Protein AF-A0A151HPD6-F1 (afdb_monomer_lite)

Foldseek 3Di:
DAKWFWAAQDQQFTWTDDPQEIETEGPVLEDVLWGWDPPDPGIWTDNPPDIDGGRFMWFWAWPDWDDDDNGIYTYTHQNDPPTTTDDDPCPDDDDDPDDDDPDDDDDDDDDDDDDDDDDDDDDD

Organism: NCBI:txid1130821

InterPro domains:
  IPR003029 S1 domain [PF00575] (1-68)
  IPR012340 Nucleic acid-binding, OB-fold [G3DSA:2.40.50.140] (1-86)
  IPR012340 Nucleic acid-binding, OB-fold [SSF50249] (1-86)

Sequence (124 aa):
VLDAVITDVNKLGLFAQCGPLKVFVSRASLPPSFVYQDDSAVGCMTDGEVELRVDSDIRLRLLGVRYDSMNLFAIATINESYLGPIHHSNLGGQGNAALFGSLGSSDFAASQSSPLQSPHSPTL

Secondary structure (DSSP, 8-state):
-EEEEEEEEETTEEEEEETTEEEEEEGGGS-TT-EEE--SSS-EEE-SS-EE-TT-EEEEEEEEEEEETTEEEEEEE--STT-EE------S--------------------------------

Structure (mmCIF, N/CA/C/O backbone):
data_AF-A0A151HPD6-F1
#
_entry.id   AF-A0A151HPD6-F1
#
loop_
_atom_site.group_PDB
_atom_site.id
_atom_site.type_symbol
_atom_site.label_atom_id
_atom_site.label_alt_id
_atom_site.label_comp_id
_atom_site.label_asym_id
_atom_site.label_entity_id
_atom_site.label_seq_id
_atom_site.pdbx_PDB_ins_code
_atom_site.Cartn_x
_atom_site.Cartn_y
_atom_site.Cartn_z
_atom_site.occupancy
_atom_site.B_iso_or_equiv
_atom_site.auth_seq_id
_atom_site.auth_comp_id
_atom_site.auth_asym_id
_atom_site.auth_atom_id
_atom_site.pdbx_PDB_model_num
ATOM 1 N N . VAL A 1 1 ? -11.678 -1.486 -5.551 1.00 96.56 1 VAL A N 1
ATOM 2 C CA . VAL A 1 1 ? -10.979 -1.969 -4.339 1.00 96.56 1 VAL A CA 1
ATOM 3 C C . VAL A 1 1 ? -10.322 -3.277 -4.712 1.00 96.56 1 VAL A C 1
ATOM 5 O O . VAL A 1 1 ? -10.941 -4.019 -5.466 1.00 96.56 1 VAL A O 1
ATOM 8 N N . LEU A 1 2 ? -9.080 -3.492 -4.294 1.00 97.06 2 LEU A N 1
ATOM 9 C CA . LEU A 1 2 ? -8.276 -4.663 -4.638 1.00 97.06 2 LEU A CA 1
ATOM 10 C C . LEU A 1 2 ? -7.504 -5.130 -3.406 1.00 97.06 2 LEU A C 1
ATOM 12 O O . LEU A 1 2 ? -7.186 -4.311 -2.542 1.00 97.06 2 LEU A O 1
ATOM 16 N N . ASP A 1 3 ? -7.173 -6.415 -3.392 1.00 97.19 3 ASP A N 1
ATOM 17 C CA . ASP A 1 3 ? -6.243 -7.000 -2.433 1.00 97.19 3 ASP A CA 1
ATOM 18 C C . ASP A 1 3 ? -4.852 -7.046 -3.078 1.00 97.19 3 ASP A C 1
ATOM 20 O O . ASP A 1 3 ? -4.713 -7.272 -4.288 1.00 97.19 3 ASP A O 1
ATOM 24 N N . ALA A 1 4 ? -3.831 -6.743 -2.288 1.00 97.50 4 ALA A N 1
ATOM 25 C CA . ALA A 1 4 ? -2.452 -6.633 -2.728 1.00 97.50 4 ALA A CA 1
ATOM 26 C C . ALA A 1 4 ? -1.509 -7.150 -1.641 1.00 97.50 4 ALA A C 1
ATOM 28 O O . ALA A 1 4 ? -1.845 -7.119 -0.461 1.00 97.50 4 ALA A O 1
ATOM 29 N N . VAL A 1 5 ? -0.312 -7.562 -2.047 1.00 97.44 5 VAL A N 1
ATOM 30 C CA . VAL A 1 5 ? 0.759 -7.964 -1.127 1.00 97.44 5 VAL A CA 1
ATOM 31 C C . VAL A 1 5 ? 1.735 -6.806 -0.986 1.00 97.44 5 VAL A C 1
ATOM 33 O O . VAL A 1 5 ? 2.146 -6.223 -1.992 1.00 97.44 5 VAL A O 1
ATOM 36 N N . ILE A 1 6 ? 2.097 -6.443 0.241 1.00 97.06 6 ILE A 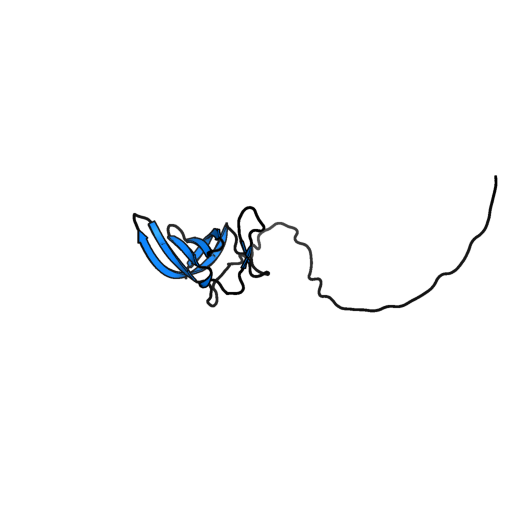N 1
ATOM 37 C CA . ILE A 1 6 ? 3.085 -5.391 0.500 1.00 97.06 6 ILE A CA 1
ATOM 38 C C . ILE A 1 6 ? 4.474 -5.889 0.091 1.00 97.06 6 ILE A C 1
ATOM 40 O O . ILE A 1 6 ? 4.934 -6.922 0.562 1.00 97.06 6 ILE A O 1
ATOM 44 N N . THR A 1 7 ? 5.161 -5.140 -0.767 1.00 97.00 7 THR A N 1
ATOM 45 C CA . THR A 1 7 ? 6.498 -5.492 -1.267 1.00 97.00 7 THR A CA 1
ATOM 46 C C . THR A 1 7 ? 7.609 -4.678 -0.618 1.00 97.00 7 THR A C 1
ATOM 48 O O . THR A 1 7 ? 8.747 -5.128 -0.586 1.00 97.00 7 THR A O 1
ATOM 51 N N . ASP A 1 8 ? 7.305 -3.463 -0.155 1.00 95.88 8 ASP A N 1
ATOM 52 C CA . ASP A 1 8 ? 8.275 -2.585 0.504 1.00 95.88 8 ASP A CA 1
ATOM 53 C C . ASP A 1 8 ? 7.559 -1.545 1.380 1.00 95.88 8 ASP A C 1
ATOM 55 O O . ASP A 1 8 ? 6.440 -1.122 1.073 1.00 95.88 8 ASP A O 1
ATOM 59 N N . VAL A 1 9 ? 8.204 -1.114 2.462 1.00 95.50 9 VAL A N 1
ATOM 60 C CA . VAL A 1 9 ? 7.667 -0.141 3.422 1.00 95.50 9 VAL A CA 1
ATOM 61 C C . VAL A 1 9 ? 8.751 0.865 3.778 1.00 95.50 9 VAL A C 1
ATOM 63 O O . VAL A 1 9 ? 9.865 0.505 4.142 1.00 95.50 9 VAL A O 1
ATOM 66 N N . ASN A 1 10 ? 8.421 2.153 3.704 1.00 94.56 10 ASN A N 1
ATOM 67 C CA . ASN A 1 10 ? 9.355 3.234 3.989 1.00 94.56 10 ASN A CA 1
ATOM 68 C C . ASN A 1 10 ? 8.658 4.431 4.659 1.00 94.56 10 ASN A C 1
ATOM 70 O O . ASN A 1 10 ? 7.443 4.471 4.845 1.00 94.56 10 ASN A O 1
ATOM 74 N N . LYS A 1 11 ? 9.439 5.463 4.994 1.00 94.50 11 LYS A N 1
ATOM 75 C CA . LYS A 1 11 ? 8.940 6.688 5.650 1.00 94.50 11 LYS A CA 1
ATOM 76 C C . LYS A 1 11 ? 7.898 7.455 4.825 1.00 94.50 11 LYS A C 1
ATOM 78 O O . LYS A 1 11 ? 7.104 8.203 5.391 1.00 94.50 11 LYS A O 1
ATOM 83 N N . LEU A 1 12 ? 7.910 7.308 3.499 1.00 96.31 12 LEU A N 1
ATOM 84 C CA . LEU A 1 12 ? 6.998 8.008 2.591 1.00 96.31 12 LEU A CA 1
ATOM 85 C C . LEU A 1 12 ? 5.680 7.255 2.381 1.00 96.31 12 LEU A C 1
ATOM 87 O O . LEU A 1 12 ? 4.710 7.865 1.924 1.00 96.31 12 LEU A O 1
ATOM 91 N N . GLY A 1 13 ? 5.627 5.962 2.698 1.00 96.31 13 GLY A N 1
ATOM 92 C CA . GLY A 1 13 ? 4.470 5.113 2.458 1.00 96.31 13 GLY A CA 1
ATOM 93 C C . GLY A 1 13 ? 4.849 3.644 2.298 1.00 96.31 13 GLY A C 1
ATOM 94 O O . GLY A 1 13 ? 5.860 3.181 2.817 1.00 96.31 13 GLY A O 1
ATOM 95 N N . LEU A 1 14 ? 4.031 2.911 1.554 1.00 97.25 14 LEU A N 1
ATOM 96 C CA . LEU A 1 14 ? 4.267 1.502 1.250 1.00 97.25 14 LEU A CA 1
ATOM 97 C C . LEU A 1 14 ? 4.031 1.215 -0.230 1.00 97.25 14 LEU A C 1
ATOM 99 O O . LEU A 1 14 ? 3.172 1.826 -0.876 1.00 97.25 14 LEU A O 1
ATOM 103 N N . PHE A 1 15 ? 4.806 0.274 -0.751 1.00 97.88 15 PHE A N 1
ATOM 104 C CA . PHE A 1 15 ? 4.604 -0.320 -2.059 1.00 97.88 15 PHE A CA 1
ATOM 105 C C . PHE A 1 15 ? 3.900 -1.659 -1.895 1.00 97.88 15 PHE A C 1
ATOM 107 O O . PHE A 1 15 ? 4.268 -2.470 -1.047 1.00 97.88 15 PHE A O 1
ATOM 114 N N . ALA A 1 16 ? 2.888 -1.883 -2.720 1.00 98.00 16 ALA A N 1
ATOM 115 C CA . ALA A 1 16 ? 2.139 -3.123 -2.766 1.00 98.00 16 ALA A CA 1
ATOM 116 C C . ALA A 1 16 ? 1.940 -3.571 -4.214 1.00 98.00 16 ALA A C 1
ATOM 118 O O . ALA A 1 16 ? 1.962 -2.762 -5.146 1.00 98.00 16 ALA A O 1
ATOM 119 N N . GLN A 1 17 ? 1.720 -4.863 -4.408 1.00 97.81 17 GLN A N 1
ATOM 120 C CA . GLN A 1 17 ? 1.567 -5.466 -5.720 1.00 97.81 17 GLN A CA 1
ATOM 121 C C . GLN A 1 17 ? 0.235 -6.210 -5.831 1.00 97.81 17 GLN A C 1
ATOM 123 O O . GLN A 1 17 ? -0.109 -7.034 -4.988 1.00 97.81 17 GLN A O 1
ATOM 128 N N . CYS A 1 18 ? -0.506 -5.929 -6.904 1.00 96.62 18 CYS A N 1
ATOM 129 C CA . CYS A 1 18 ? -1.731 -6.633 -7.278 1.00 96.62 18 CYS A CA 1
ATOM 130 C C . CYS A 1 18 ? -1.533 -7.237 -8.675 1.00 96.62 18 CYS A C 1
ATOM 132 O O . CYS A 1 18 ? -1.741 -6.580 -9.699 1.00 96.62 18 CYS A O 1
ATOM 134 N N . GLY A 1 19 ? -1.031 -8.474 -8.731 1.00 94.69 19 GLY A N 1
ATOM 135 C CA . GLY A 1 19 ? -0.600 -9.088 -9.990 1.00 94.69 19 GLY A CA 1
ATOM 136 C C . GLY A 1 19 ? 0.473 -8.235 -10.697 1.00 94.69 19 GLY A C 1
ATOM 137 O O . GLY A 1 19 ? 1.505 -7.943 -10.094 1.00 94.69 19 GLY A O 1
ATOM 138 N N . PRO A 1 20 ? 0.278 -7.806 -11.958 1.00 94.50 20 PRO A N 1
ATOM 139 C CA . PRO A 1 20 ? 1.239 -6.949 -12.660 1.00 94.50 20 PRO A CA 1
ATOM 140 C C . PRO A 1 20 ? 1.173 -5.466 -12.244 1.00 94.50 20 PRO A C 1
ATOM 142 O O . PRO A 1 20 ? 2.016 -4.677 -12.671 1.00 94.50 20 PRO A O 1
ATOM 145 N N . LEU A 1 21 ? 0.172 -5.063 -11.451 1.00 97.06 21 LEU A N 1
ATOM 146 C CA . LEU A 1 21 ? -0.016 -3.680 -11.023 1.00 97.06 21 LEU A CA 1
ATOM 147 C C . LEU A 1 21 ? 0.856 -3.367 -9.805 1.00 97.06 21 LEU A C 1
ATOM 149 O O . LEU A 1 21 ? 0.684 -3.969 -8.743 1.00 97.06 21 LEU A O 1
ATOM 153 N N . LYS A 1 22 ? 1.732 -2.369 -9.939 1.00 97.44 22 LYS A N 1
ATOM 154 C CA . LYS A 1 22 ? 2.505 -1.807 -8.827 1.00 97.44 22 LYS A CA 1
ATOM 155 C C . LYS A 1 22 ? 1.737 -0.642 -8.219 1.00 97.44 22 LYS A C 1
ATOM 157 O O . LYS A 1 22 ? 1.359 0.291 -8.924 1.00 97.44 22 LYS A O 1
ATOM 162 N N . VAL A 1 23 ? 1.506 -0.680 -6.917 1.00 98.38 23 VAL A N 1
ATOM 163 C CA . VAL A 1 23 ? 0.697 0.302 -6.197 1.00 98.38 23 VAL A CA 1
ATOM 164 C C . VAL A 1 23 ? 1.557 0.991 -5.151 1.00 98.38 23 VAL A C 1
ATOM 166 O O . VAL A 1 23 ? 2.270 0.335 -4.400 1.00 98.38 23 VAL A O 1
ATOM 169 N N . PHE A 1 24 ? 1.471 2.314 -5.080 1.00 98.19 24 PHE A N 1
ATOM 170 C CA . PHE A 1 24 ? 2.050 3.100 -4.001 1.00 98.19 24 PHE A CA 1
ATOM 171 C C . PHE A 1 24 ? 0.938 3.722 -3.153 1.00 98.19 24 PHE A C 1
ATOM 173 O O . PHE A 1 24 ? 0.058 4.417 -3.671 1.00 98.19 24 PHE A O 1
ATOM 180 N N . VAL A 1 25 ? 0.983 3.484 -1.844 1.00 98.19 25 VAL A N 1
ATOM 181 C CA . VAL A 1 25 ? 0.111 4.134 -0.861 1.00 98.19 25 VAL A CA 1
ATOM 182 C C . VAL A 1 25 ? 0.968 5.119 -0.081 1.00 98.19 25 VAL A C 1
ATOM 184 O O . VAL A 1 25 ? 1.847 4.724 0.683 1.00 98.19 25 VAL A O 1
ATOM 187 N N . SER A 1 26 ? 0.734 6.414 -0.293 1.00 97.88 26 SER A N 1
ATOM 188 C CA . SER A 1 26 ? 1.488 7.463 0.395 1.00 97.88 26 SER A CA 1
ATOM 189 C C . SER A 1 26 ? 1.126 7.528 1.878 1.00 97.88 26 SER A C 1
ATOM 191 O O . SER A 1 26 ? 0.008 7.193 2.264 1.00 97.88 26 SER A O 1
ATOM 193 N N . ARG A 1 27 ? 2.025 8.060 2.712 1.00 96.62 27 ARG A N 1
ATOM 194 C CA . ARG A 1 27 ? 1.792 8.263 4.152 1.00 96.62 27 ARG A CA 1
ATOM 195 C C . ARG A 1 27 ? 0.522 9.065 4.455 1.00 96.62 27 ARG A C 1
ATOM 197 O O . ARG A 1 27 ? -0.140 8.782 5.448 1.00 96.62 27 ARG A O 1
ATOM 204 N N . ALA A 1 28 ? 0.177 10.029 3.599 1.00 96.56 28 ALA A N 1
ATOM 205 C CA . ALA A 1 28 ? -1.049 10.825 3.704 1.00 96.56 28 ALA A CA 1
ATOM 206 C C . ALA A 1 28 ? -2.327 10.045 3.329 1.00 96.56 28 ALA A C 1
ATOM 208 O O . ALA A 1 28 ? -3.425 10.460 3.685 1.00 96.56 28 ALA A O 1
ATOM 209 N N . SER A 1 29 ? -2.184 8.927 2.611 1.00 97.50 29 SER A N 1
ATOM 210 C CA . SER A 1 29 ? -3.275 8.017 2.231 1.00 97.50 29 SER A CA 1
ATOM 211 C C . SER A 1 29 ? -3.397 6.814 3.182 1.00 97.50 29 SER A C 1
ATOM 213 O O . SER A 1 29 ? -4.219 5.922 2.959 1.00 97.50 29 SER A O 1
ATOM 215 N N . LEU A 1 30 ? -2.580 6.788 4.240 1.00 96.94 30 LEU A N 1
ATOM 216 C CA . LEU A 1 30 ? -2.724 5.908 5.396 1.00 96.94 30 LEU A CA 1
ATOM 217 C C . LEU A 1 30 ? -3.494 6.644 6.502 1.00 96.94 30 LEU A C 1
ATOM 219 O O . LEU A 1 30 ? -3.415 7.875 6.579 1.00 96.94 30 LEU A O 1
ATOM 223 N N . PRO A 1 31 ? -4.180 5.922 7.401 1.00 95.81 31 PRO A N 1
ATOM 224 C CA . PRO A 1 31 ? -4.700 6.513 8.619 1.00 95.81 31 PRO A CA 1
ATOM 225 C C . PRO A 1 31 ? -3.585 7.227 9.404 1.00 95.81 31 PRO A C 1
ATOM 227 O O . PRO A 1 31 ? -2.425 6.793 9.401 1.00 95.81 31 PRO A O 1
ATOM 230 N N . PRO A 1 32 ? -3.894 8.344 10.080 1.00 94.94 32 PRO A N 1
ATOM 231 C CA . PRO A 1 32 ? -2.887 9.131 10.786 1.00 94.94 32 PRO A CA 1
ATOM 232 C C . PRO A 1 32 ? -2.226 8.363 11.939 1.00 94.94 32 PRO A C 1
ATOM 234 O O . PRO A 1 32 ? -1.085 8.679 12.265 1.00 94.94 32 PRO A O 1
ATOM 237 N N . SER A 1 33 ? -2.892 7.342 12.489 1.00 94.44 33 SER A N 1
ATOM 238 C CA . SER A 1 33 ? -2.394 6.480 13.570 1.00 94.44 33 SER A CA 1
ATOM 239 C C . SER A 1 33 ? -1.162 5.650 13.195 1.00 94.44 33 SER A C 1
ATOM 241 O O . SER A 1 33 ? -0.343 5.372 14.061 1.00 94.44 33 SER A O 1
ATOM 243 N N . PHE A 1 34 ? -0.995 5.294 11.919 1.00 95.12 34 PHE A N 1
ATOM 244 C CA . PHE A 1 34 ? 0.121 4.465 11.459 1.00 95.12 34 PHE A CA 1
ATOM 245 C C . PHE A 1 34 ? 1.440 5.241 11.430 1.00 95.12 34 PHE A C 1
ATOM 247 O O . PHE A 1 34 ? 1.584 6.195 10.672 1.00 95.12 34 PHE A O 1
ATOM 254 N N . VAL A 1 35 ? 2.442 4.820 12.188 1.00 94.50 35 VAL A N 1
ATOM 255 C CA . VAL A 1 35 ? 3.771 5.438 12.249 1.00 94.50 35 VAL A CA 1
ATOM 256 C C . VAL A 1 35 ? 4.812 4.491 11.663 1.00 94.50 35 VAL A C 1
ATOM 258 O O . VAL A 1 35 ? 4.766 3.284 11.887 1.00 94.50 35 VAL A O 1
ATOM 261 N N . TYR A 1 36 ? 5.760 5.042 10.903 1.00 95.06 36 TYR A N 1
ATOM 262 C CA . TYR A 1 36 ? 6.886 4.267 10.390 1.00 95.06 36 TYR A CA 1
ATOM 263 C C . TYR A 1 36 ? 7.864 3.967 11.526 1.00 95.06 36 TYR A C 1
ATOM 265 O O . TYR A 1 36 ? 8.319 4.893 12.202 1.00 95.06 36 TYR A O 1
ATOM 273 N N . GLN A 1 37 ? 8.221 2.699 11.688 1.00 92.12 37 GLN A N 1
ATOM 274 C CA . GLN A 1 37 ? 9.255 2.245 12.607 1.00 92.12 37 GLN A CA 1
ATOM 275 C C . GLN A 1 37 ? 10.398 1.594 11.828 1.00 92.12 37 GLN A C 1
ATOM 277 O O . GLN A 1 37 ? 10.189 0.787 10.923 1.00 92.12 37 GLN A O 1
ATOM 282 N N . ASP A 1 38 ? 11.619 1.958 12.214 1.00 87.00 38 ASP A N 1
ATOM 283 C CA . ASP A 1 38 ? 12.877 1.461 11.638 1.00 87.00 38 ASP A CA 1
ATOM 284 C C . ASP A 1 38 ? 13.498 0.370 12.529 1.00 87.00 38 ASP A C 1
ATOM 286 O O . ASP A 1 38 ? 14.712 0.224 12.614 1.00 87.00 38 ASP A O 1
ATOM 290 N N . ASP A 1 39 ? 12.650 -0.343 13.275 1.00 71.50 39 ASP A N 1
ATOM 291 C CA . ASP A 1 39 ? 13.058 -1.213 14.387 1.00 71.50 39 ASP A CA 1
ATOM 292 C C . ASP A 1 39 ? 13.650 -2.554 13.907 1.00 71.50 39 ASP A C 1
ATOM 294 O O . ASP A 1 39 ? 14.196 -3.336 14.679 1.00 71.50 39 ASP A O 1
ATOM 298 N N . SER A 1 40 ? 13.539 -2.848 12.607 1.00 67.19 40 SER A N 1
ATOM 299 C CA . SER A 1 40 ? 14.009 -4.089 11.980 1.00 67.19 40 SER A CA 1
ATOM 300 C C . SER A 1 40 ? 14.897 -3.786 10.769 1.00 67.19 40 SER A C 1
ATOM 302 O O . SER A 1 40 ? 14.881 -2.684 10.234 1.00 67.19 40 SER A O 1
ATOM 304 N N . ALA A 1 41 ? 15.622 -4.794 10.265 1.00 74.06 41 ALA A N 1
ATOM 305 C CA . ALA A 1 41 ? 16.345 -4.681 8.989 1.00 74.06 41 ALA A CA 1
ATOM 306 C C . ALA A 1 41 ? 15.426 -4.323 7.796 1.00 74.06 41 ALA A C 1
ATOM 308 O O . ALA A 1 41 ? 15.907 -3.872 6.759 1.00 74.06 41 ALA A O 1
ATOM 309 N N . VAL A 1 42 ? 14.114 -4.529 7.954 1.00 77.75 42 VAL A N 1
ATOM 310 C CA . VAL A 1 42 ? 13.051 -4.160 7.017 1.00 77.75 42 VAL A CA 1
ATOM 311 C C . VAL A 1 42 ? 12.072 -3.254 7.766 1.00 77.75 42 VAL A C 1
ATOM 313 O O . VAL A 1 42 ? 11.569 -3.644 8.819 1.00 77.75 42 VAL A O 1
ATOM 316 N N . GLY A 1 43 ? 11.822 -2.049 7.252 1.00 86.25 43 GLY A N 1
ATOM 317 C CA . GLY A 1 43 ? 10.920 -1.084 7.883 1.00 86.25 43 GLY A CA 1
ATOM 318 C C . GLY A 1 43 ? 9.482 -1.596 7.998 1.00 86.25 43 GLY A C 1
ATOM 319 O O . GLY A 1 43 ? 9.039 -2.434 7.209 1.00 86.25 43 GLY A O 1
ATOM 320 N N . CYS A 1 44 ? 8.730 -1.080 8.969 1.00 92.56 44 CYS A N 1
ATOM 321 C CA . CYS A 1 44 ? 7.304 -1.375 9.116 1.00 92.56 44 CYS A CA 1
ATOM 322 C C . CYS A 1 44 ? 6.488 -0.107 9.377 1.00 92.56 44 CYS A C 1
ATOM 324 O O . CYS A 1 44 ? 7.012 0.918 9.815 1.00 92.56 44 CYS A O 1
ATOM 326 N N . MET A 1 45 ? 5.187 -0.167 9.092 1.00 94.50 45 MET A N 1
ATOM 327 C CA . MET A 1 45 ? 4.242 0.891 9.442 1.00 94.50 45 MET A CA 1
ATOM 328 C C . MET A 1 45 ? 3.225 0.321 10.431 1.00 94.50 45 MET A C 1
ATOM 330 O O . MET A 1 45 ? 2.525 -0.628 10.092 1.00 94.50 45 MET A O 1
ATOM 334 N N . THR A 1 46 ? 3.134 0.872 11.641 1.00 93.56 46 THR A N 1
ATOM 335 C CA . THR A 1 46 ? 2.313 0.304 12.726 1.00 93.56 46 THR A CA 1
ATOM 336 C C . THR A 1 46 ? 1.519 1.368 13.470 1.00 93.56 46 THR A C 1
ATOM 338 O O . THR A 1 46 ? 1.987 2.496 13.616 1.00 93.56 46 THR A O 1
ATOM 341 N N . ASP A 1 47 ? 0.319 1.031 13.932 1.00 92.94 47 ASP A N 1
ATOM 342 C CA . ASP A 1 47 ? -0.461 1.863 14.859 1.00 92.94 47 ASP A CA 1
ATOM 343 C C . ASP A 1 47 ? -0.373 1.395 16.325 1.00 92.94 47 ASP A C 1
ATOM 345 O O . ASP A 1 47 ? -1.037 1.960 17.193 1.00 92.94 47 ASP A O 1
ATOM 349 N N . GLY A 1 48 ? 0.473 0.397 16.600 1.00 89.75 48 GLY A N 1
ATOM 350 C CA . GLY A 1 48 ? 0.645 -0.242 17.906 1.00 89.75 48 GLY A CA 1
ATOM 351 C C . GLY A 1 48 ? -0.113 -1.563 18.050 1.00 89.75 48 GLY A C 1
ATOM 352 O O . GLY A 1 48 ? 0.365 -2.445 18.756 1.00 89.75 48 GLY A O 1
ATOM 353 N N . GLU A 1 49 ? -1.229 -1.735 17.342 1.00 89.12 49 GLU A N 1
ATOM 3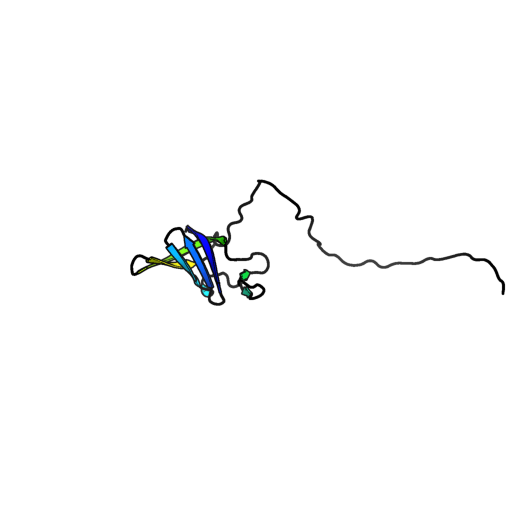54 C CA . GLU A 1 49 ? -2.029 -2.967 17.357 1.00 89.12 49 GLU A CA 1
ATOM 355 C C . GLU A 1 49 ? -1.846 -3.765 16.066 1.00 89.12 49 GLU A C 1
ATOM 357 O O . GLU A 1 49 ? -1.848 -4.997 16.069 1.00 89.12 49 GLU A O 1
ATOM 362 N N . VAL A 1 50 ? -1.681 -3.060 14.946 1.00 90.75 50 VAL A N 1
ATOM 363 C CA . VAL A 1 50 ? -1.574 -3.656 13.623 1.00 90.75 50 VAL A CA 1
ATOM 364 C C . VAL A 1 50 ? -0.310 -3.201 12.920 1.00 90.75 50 VAL A C 1
ATOM 366 O O . VAL A 1 50 ? 0.002 -2.013 12.856 1.00 90.75 50 VAL A O 1
ATOM 369 N N . GLU A 1 51 ? 0.389 -4.158 12.318 1.00 92.31 51 GLU A N 1
ATOM 370 C CA . GLU A 1 51 ? 1.638 -3.921 11.610 1.00 92.31 51 GLU A CA 1
ATOM 371 C C . GLU A 1 51 ? 1.487 -4.193 10.112 1.00 92.31 51 GLU A C 1
ATOM 373 O O . GLU A 1 51 ? 1.059 -5.263 9.686 1.00 92.31 51 GLU A O 1
ATOM 378 N N . LEU A 1 52 ? 1.886 -3.219 9.299 1.00 94.06 52 LEU A N 1
ATOM 379 C CA . LEU A 1 52 ? 2.028 -3.348 7.855 1.00 94.06 52 LEU A CA 1
ATOM 380 C C . LEU A 1 52 ? 3.499 -3.623 7.547 1.00 94.06 52 LEU A C 1
ATOM 382 O O . LEU A 1 52 ? 4.348 -2.731 7.660 1.00 94.06 52 LEU A O 1
ATOM 386 N N . ARG A 1 53 ? 3.793 -4.870 7.178 1.00 93.81 53 ARG A N 1
ATOM 387 C CA . ARG A 1 53 ? 5.134 -5.355 6.835 1.00 93.81 53 ARG A CA 1
ATOM 388 C C . ARG A 1 53 ? 5.151 -5.905 5.417 1.00 93.81 53 ARG A C 1
ATOM 390 O O . ARG A 1 53 ? 4.105 -6.164 4.827 1.00 93.81 53 ARG A O 1
ATOM 397 N N . VAL A 1 54 ? 6.353 -6.095 4.887 1.00 94.44 54 VAL A N 1
ATOM 398 C CA . VAL A 1 54 ? 6.557 -6.857 3.648 1.00 94.44 54 VAL A CA 1
ATOM 399 C C . VAL A 1 54 ? 5.911 -8.244 3.783 1.00 94.44 54 VAL A C 1
ATOM 401 O O . VAL A 1 54 ? 5.843 -8.790 4.883 1.00 94.44 54 VAL A O 1
ATOM 404 N N . ASP A 1 55 ? 5.378 -8.760 2.678 1.00 93.88 55 ASP A N 1
ATOM 405 C CA . ASP A 1 55 ? 4.644 -10.029 2.560 1.00 93.88 55 ASP A CA 1
ATOM 406 C C . ASP A 1 55 ? 3.286 -10.088 3.284 1.00 93.88 55 ASP A C 1
ATOM 408 O O . ASP A 1 55 ? 2.651 -11.139 3.327 1.00 93.88 55 ASP A O 1
ATOM 412 N N . SER A 1 56 ? 2.792 -8.965 3.815 1.00 93.31 56 SER A N 1
ATOM 413 C CA . SER A 1 56 ? 1.444 -8.890 4.396 1.00 93.31 56 SER A CA 1
ATOM 414 C C . SER A 1 56 ? 0.381 -8.556 3.344 1.00 93.31 56 SER A C 1
ATOM 416 O O . SER A 1 56 ? 0.607 -7.720 2.463 1.00 93.31 56 SER A O 1
ATOM 418 N N . ASP A 1 57 ? -0.801 -9.160 3.479 1.00 95.81 57 ASP A N 1
ATOM 419 C CA . ASP A 1 57 ? -1.963 -8.885 2.630 1.00 95.81 57 ASP A CA 1
ATOM 420 C C . ASP A 1 57 ? -2.697 -7.608 3.067 1.00 95.81 57 ASP A C 1
ATOM 422 O O . ASP A 1 57 ? -3.041 -7.417 4.239 1.00 95.81 57 ASP A O 1
ATOM 426 N N . ILE A 1 58 ? -2.985 -6.730 2.105 1.00 96.88 58 ILE A N 1
ATOM 427 C CA . ILE A 1 58 ? -3.650 -5.447 2.333 1.00 96.88 58 ILE A CA 1
ATOM 428 C C . ILE A 1 58 ? -4.754 -5.188 1.306 1.00 96.88 58 ILE A C 1
ATOM 430 O O . ILE A 1 58 ? -4.574 -5.346 0.099 1.00 96.88 58 ILE A O 1
ATOM 434 N N . ARG A 1 59 ? -5.909 -4.724 1.787 1.00 97.69 59 ARG A N 1
ATOM 435 C CA . ARG A 1 59 ? -7.024 -4.249 0.969 1.00 97.69 59 ARG A CA 1
ATOM 436 C C . ARG A 1 59 ? -6.923 -2.747 0.767 1.00 97.69 59 ARG A C 1
ATOM 438 O O . ARG A 1 59 ? -6.923 -1.975 1.725 1.00 97.69 59 ARG A O 1
ATOM 445 N N . LEU A 1 60 ? -6.895 -2.318 -0.490 1.00 98.12 60 LEU A N 1
ATOM 446 C CA . LEU A 1 60 ? -6.703 -0.918 -0.860 1.00 98.12 60 LEU A CA 1
ATOM 447 C 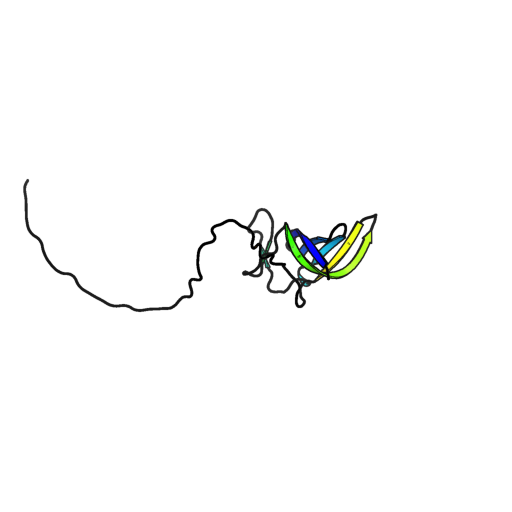C . LEU A 1 60 ? -7.697 -0.435 -1.920 1.00 98.12 60 LEU A C 1
ATOM 449 O O . LEU A 1 60 ? -8.249 -1.196 -2.726 1.00 98.12 60 LEU A O 1
ATOM 453 N N . ARG A 1 61 ? -7.938 0.877 -1.938 1.00 98.12 61 ARG A N 1
ATOM 454 C CA . ARG A 1 61 ? -8.736 1.544 -2.971 1.00 98.12 61 ARG A CA 1
ATOM 455 C C . ARG A 1 61 ? -7.817 2.343 -3.883 1.00 98.12 61 ARG A C 1
ATOM 457 O O . ARG A 1 61 ? -7.145 3.265 -3.436 1.00 98.12 61 ARG A O 1
ATOM 464 N N . LEU A 1 62 ? -7.821 2.017 -5.175 1.00 98.06 62 LEU A N 1
ATOM 465 C CA . LEU A 1 62 ? -7.096 2.797 -6.178 1.00 98.06 62 LEU A CA 1
ATOM 466 C C . LEU A 1 62 ? -7.709 4.197 -6.315 1.00 98.06 62 LEU A C 1
ATOM 468 O O . LEU A 1 62 ? -8.926 4.334 -6.446 1.00 98.06 62 LEU A O 1
ATOM 472 N N . LEU A 1 63 ? -6.852 5.213 -6.327 1.00 97.94 63 LEU A N 1
ATOM 473 C CA . LEU A 1 63 ? -7.205 6.607 -6.606 1.00 97.94 63 LEU A CA 1
ATOM 474 C C . LEU A 1 63 ? -6.944 6.970 -8.072 1.00 97.94 63 LEU A C 1
ATOM 476 O O . LEU A 1 63 ? -7.646 7.795 -8.650 1.00 97.94 63 LEU A O 1
ATOM 480 N N . GLY A 1 64 ? -5.945 6.343 -8.690 1.00 97.44 64 GLY A N 1
ATOM 481 C CA . GLY A 1 64 ? -5.610 6.556 -10.090 1.00 97.44 64 GLY A CA 1
ATOM 482 C C . GLY A 1 64 ? -4.557 5.571 -10.572 1.00 97.44 64 GLY A C 1
ATOM 483 O O . GLY A 1 64 ? -3.736 5.099 -9.788 1.00 97.44 64 GLY A O 1
ATOM 484 N N . VAL A 1 65 ? -4.585 5.282 -11.871 1.00 96.94 65 VAL A N 1
ATOM 485 C CA . VAL A 1 65 ? -3.638 4.392 -12.549 1.00 96.94 65 VAL A CA 1
ATOM 486 C C . VAL A 1 65 ? -2.894 5.191 -13.619 1.00 96.94 65 VAL A C 1
ATOM 488 O O . VAL A 1 65 ? -3.441 6.111 -14.234 1.00 96.94 65 VAL A O 1
ATOM 491 N N . ARG A 1 66 ? -1.622 4.865 -13.809 1.00 95.88 66 ARG A N 1
ATOM 492 C CA . ARG A 1 66 ? -0.721 5.383 -14.832 1.00 95.88 66 ARG A CA 1
ATOM 493 C C . ARG A 1 66 ? -0.111 4.187 -15.555 1.00 95.88 66 ARG A C 1
ATOM 495 O O . ARG A 1 66 ? 0.278 3.210 -14.921 1.00 95.88 66 ARG A O 1
ATOM 502 N N . TYR A 1 67 ? -0.033 4.271 -16.872 1.00 95.75 67 TYR A N 1
ATOM 503 C CA . TYR A 1 67 ? 0.654 3.288 -17.698 1.00 95.75 67 TYR A CA 1
ATOM 504 C C . TYR A 1 67 ? 1.937 3.917 -18.230 1.00 95.75 67 TYR A C 1
ATOM 506 O O . TYR A 1 67 ? 1.891 5.029 -18.755 1.00 95.75 67 TYR A O 1
ATOM 514 N N . ASP A 1 68 ? 3.057 3.216 -18.088 1.00 93.38 68 ASP A N 1
ATOM 515 C CA . ASP A 1 68 ? 4.343 3.641 -18.629 1.00 93.38 68 ASP A CA 1
ATOM 516 C C . ASP A 1 68 ? 5.149 2.430 -19.090 1.00 93.38 68 ASP A C 1
ATOM 518 O O . ASP A 1 68 ? 5.395 1.517 -18.306 1.00 93.38 68 ASP A O 1
ATOM 522 N N . SER A 1 69 ? 5.584 2.442 -20.354 1.00 85.56 69 SER A N 1
ATOM 523 C CA . SER A 1 69 ? 6.618 1.539 -20.874 1.00 85.56 69 SER A CA 1
ATOM 524 C C . SER A 1 69 ? 6.421 0.073 -20.452 1.00 85.56 69 SER A C 1
ATOM 526 O O . SER A 1 69 ? 7.331 -0.558 -19.919 1.00 85.56 69 SER A O 1
ATOM 528 N N . MET A 1 70 ? 5.208 -0.457 -20.660 1.00 90.44 70 MET A N 1
ATOM 529 C CA . MET A 1 70 ? 4.762 -1.820 -20.305 1.00 90.44 70 MET A CA 1
ATOM 530 C C . MET A 1 70 ? 4.473 -2.092 -18.820 1.00 90.44 70 MET A C 1
ATOM 532 O O . MET A 1 70 ? 4.063 -3.198 -18.474 1.00 90.44 70 MET A O 1
ATOM 536 N N . ASN A 1 71 ? 4.631 -1.108 -17.940 1.00 92.19 71 ASN A N 1
ATOM 537 C CA . ASN A 1 71 ? 4.317 -1.214 -16.520 1.00 92.19 71 ASN A CA 1
ATOM 538 C C . ASN A 1 71 ? 3.036 -0.444 -16.181 1.00 92.19 71 ASN A C 1
ATOM 540 O O . ASN A 1 71 ? 2.765 0.638 -16.708 1.00 92.19 71 ASN A O 1
ATOM 544 N N . LEU A 1 72 ? 2.258 -1.000 -15.254 1.00 95.38 72 LEU A N 1
ATOM 545 C CA . LEU A 1 72 ? 1.115 -0.327 -14.651 1.00 95.38 72 LEU A CA 1
ATOM 546 C C . LEU A 1 72 ? 1.489 0.116 -13.240 1.00 95.38 72 LEU A C 1
ATOM 548 O O . LEU A 1 72 ? 1.877 -0.700 -12.401 1.00 95.38 72 LEU A O 1
ATOM 552 N N . PHE A 1 73 ? 1.326 1.408 -12.985 1.00 96.81 73 PHE A N 1
ATOM 553 C CA . PHE A 1 73 ? 1.524 2.021 -11.682 1.00 96.81 73 PHE A CA 1
ATOM 554 C C . PHE A 1 73 ? 0.208 2.597 -11.185 1.00 96.81 73 PHE A C 1
ATOM 556 O O . PHE A 1 73 ? -0.560 3.163 -11.958 1.00 96.81 73 PHE A O 1
ATOM 563 N N . ALA A 1 74 ? -0.058 2.507 -9.893 1.00 97.94 74 ALA A N 1
ATOM 564 C CA . ALA A 1 74 ? -1.215 3.145 -9.296 1.00 97.94 74 ALA A CA 1
ATOM 565 C C . ALA A 1 74 ? -0.874 3.830 -7.984 1.00 97.94 74 ALA A C 1
ATOM 567 O O . ALA A 1 74 ? 0.051 3.446 -7.273 1.00 97.94 74 ALA A O 1
ATOM 568 N N . ILE A 1 75 ? -1.682 4.831 -7.663 1.00 98.25 75 ILE A N 1
ATOM 569 C CA . ILE A 1 75 ? -1.761 5.406 -6.327 1.00 98.25 75 ILE A CA 1
ATOM 570 C C . ILE A 1 75 ? -3.036 4.911 -5.654 1.00 98.25 75 ILE A C 1
ATOM 572 O O . ILE A 1 75 ? -4.071 4.751 -6.312 1.00 98.25 75 ILE A O 1
ATOM 576 N N . ALA A 1 76 ? -2.974 4.663 -4.352 1.00 98.50 76 ALA A N 1
ATOM 577 C CA . ALA A 1 76 ? -4.098 4.128 -3.596 1.00 98.50 76 ALA A CA 1
ATOM 578 C C . ALA A 1 76 ? -4.188 4.704 -2.180 1.00 98.50 76 ALA A C 1
ATOM 580 O O . ALA A 1 76 ? -3.255 5.339 -1.691 1.00 98.50 76 ALA A O 1
ATOM 581 N N . THR A 1 77 ? -5.331 4.468 -1.542 1.00 98.44 77 THR A N 1
ATOM 582 C CA . THR A 1 77 ? -5.624 4.827 -0.152 1.00 98.44 77 THR A CA 1
ATOM 583 C C . THR A 1 77 ? -6.085 3.610 0.638 1.00 98.44 77 THR A C 1
ATOM 585 O O . THR A 1 77 ? -6.704 2.701 0.073 1.00 98.44 77 THR A O 1
ATOM 588 N N . ILE A 1 78 ? -5.793 3.619 1.940 1.00 98.00 78 ILE A N 1
ATOM 589 C CA . ILE A 1 78 ? -6.420 2.743 2.941 1.00 98.00 78 ILE A CA 1
ATOM 590 C C . ILE A 1 78 ? -7.103 3.550 4.060 1.00 98.00 78 ILE A C 1
ATOM 592 O O . ILE A 1 78 ? -7.633 2.972 5.000 1.00 98.00 78 ILE A O 1
ATOM 596 N N . ASN A 1 79 ? -7.115 4.884 3.970 1.00 97.31 79 ASN A N 1
ATOM 597 C CA . ASN A 1 79 ? -7.745 5.782 4.944 1.00 97.31 79 ASN A CA 1
ATOM 598 C C . ASN A 1 79 ? -9.269 5.908 4.725 1.00 97.31 79 ASN A C 1
ATOM 600 O O . ASN A 1 79 ? -9.829 7.002 4.735 1.00 97.31 79 ASN A O 1
ATOM 604 N N . GLU A 1 80 ? -9.936 4.791 4.443 1.00 96.62 80 GLU A N 1
ATOM 605 C CA . GLU A 1 80 ? -11.389 4.705 4.288 1.00 96.62 80 GLU A CA 1
ATOM 606 C C . GLU A 1 80 ? -11.905 3.448 4.997 1.00 96.62 80 GLU A C 1
ATOM 608 O O . GLU A 1 80 ? -11.142 2.546 5.345 1.00 96.62 80 GLU A O 1
ATOM 613 N N . SER A 1 81 ? -13.217 3.372 5.210 1.00 95.12 81 SER A N 1
ATOM 614 C CA . SER A 1 81 ? -13.841 2.222 5.862 1.00 95.12 81 SER A CA 1
ATOM 615 C C . SER A 1 81 ? -13.598 0.921 5.089 1.00 95.12 81 SER A C 1
ATOM 617 O O . SER A 1 81 ? -13.691 0.892 3.862 1.00 95.12 81 SER A O 1
ATOM 619 N N . TYR A 1 82 ? -13.367 -0.171 5.827 1.00 94.44 82 TYR A N 1
ATOM 620 C CA . TYR A 1 82 ? -13.161 -1.529 5.297 1.00 94.44 82 TYR A CA 1
ATOM 621 C C . TYR A 1 82 ? -11.898 -1.721 4.436 1.00 94.44 82 TYR A 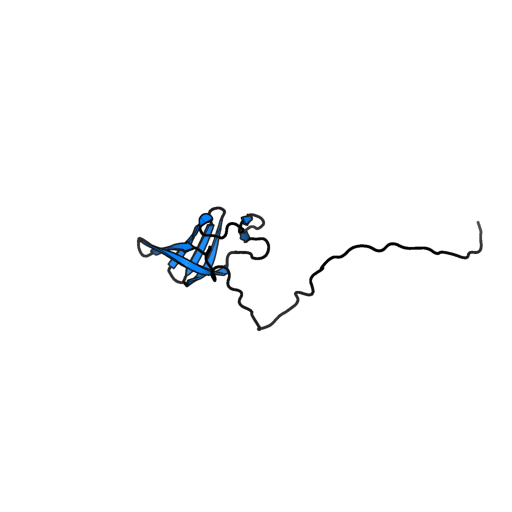C 1
ATOM 623 O O . TYR A 1 82 ? -11.799 -2.706 3.699 1.00 94.44 82 TYR A O 1
ATOM 631 N N . LEU A 1 83 ? -10.940 -0.794 4.521 1.00 96.56 83 LEU A N 1
ATOM 632 C CA . LEU A 1 83 ? -9.611 -0.920 3.925 1.00 96.56 83 LEU A CA 1
ATOM 633 C C . LEU A 1 83 ? -8.558 -1.214 5.000 1.00 96.56 83 LEU A C 1
ATOM 635 O O . LEU A 1 83 ? -8.821 -1.075 6.193 1.00 96.56 83 LEU A O 1
ATOM 639 N N . GLY A 1 84 ? -7.363 -1.603 4.557 1.00 95.12 84 GLY A N 1
ATOM 640 C CA . GLY A 1 84 ? -6.245 -1.940 5.429 1.00 95.12 84 GLY A CA 1
ATOM 641 C C . GLY A 1 84 ? -5.925 -3.440 5.443 1.00 95.12 84 GLY A C 1
ATOM 642 O O . GLY A 1 84 ? -6.268 -4.150 4.497 1.00 95.12 84 GLY A O 1
ATOM 643 N N . PRO A 1 85 ? -5.190 -3.911 6.457 1.00 94.19 85 PRO A N 1
ATOM 644 C CA . PRO A 1 85 ? -4.655 -5.269 6.503 1.00 94.19 85 PRO A CA 1
ATOM 645 C C . PRO A 1 85 ? -5.753 -6.333 6.598 1.00 94.19 85 PRO A C 1
ATOM 647 O O . PRO A 1 85 ? -6.783 -6.142 7.249 1.00 94.19 85 PRO A O 1
ATOM 650 N N . ILE A 1 86 ? -5.525 -7.463 5.929 1.00 92.94 86 ILE A N 1
ATOM 651 C CA . ILE A 1 86 ? -6.480 -8.569 5.841 1.00 92.94 86 ILE A CA 1
ATOM 652 C C . ILE A 1 86 ? -6.018 -9.679 6.786 1.00 92.94 86 ILE A C 1
ATOM 654 O O . ILE A 1 86 ? -5.040 -10.372 6.521 1.00 92.94 86 ILE A O 1
ATOM 658 N N . HIS A 1 87 ? -6.733 -9.884 7.894 1.00 77.44 87 HIS A N 1
ATOM 659 C CA . HIS A 1 87 ? -6.480 -11.042 8.750 1.00 77.44 87 HIS A CA 1
ATOM 660 C C . HIS A 1 87 ? -7.068 -12.307 8.121 1.00 77.44 87 HIS A C 1
ATOM 662 O O . HIS A 1 87 ? -8.272 -12.564 8.200 1.00 77.44 87 HIS A O 1
ATOM 668 N N . HIS A 1 88 ? -6.206 -13.141 7.546 1.00 58.69 88 HIS A N 1
ATOM 669 C CA . HIS A 1 88 ? -6.553 -14.528 7.277 1.00 58.69 88 HIS A CA 1
ATOM 670 C C . HIS A 1 88 ? -6.555 -15.293 8.605 1.00 58.69 88 HIS A C 1
ATOM 672 O O . HIS A 1 88 ? -5.506 -15.621 9.155 1.00 58.69 88 HIS A O 1
ATOM 678 N N . SER A 1 89 ? -7.744 -15.584 9.140 1.00 53.41 89 SER A N 1
ATOM 679 C CA . SER A 1 89 ? -7.891 -16.556 10.225 1.00 53.41 89 SER A CA 1
ATOM 680 C C . SER A 1 89 ? -7.544 -17.940 9.677 1.00 53.41 89 SER A C 1
ATOM 682 O O . SER A 1 89 ? -8.388 -18.664 9.154 1.00 53.41 89 SER A O 1
ATOM 684 N N . ASN A 1 90 ? -6.265 -18.303 9.733 1.00 47.34 90 ASN A N 1
ATOM 685 C CA . ASN A 1 90 ? -5.823 -19.625 9.323 1.00 47.34 90 ASN A CA 1
ATOM 686 C C . ASN A 1 90 ? -6.245 -20.640 10.399 1.00 47.34 90 ASN A C 1
ATOM 688 O O . ASN A 1 90 ? -5.519 -20.917 11.350 1.00 47.34 90 ASN A O 1
ATOM 692 N N . LEU A 1 91 ? -7.458 -21.182 10.266 1.00 54.31 91 LEU A N 1
ATOM 693 C CA . LEU A 1 91 ? -8.001 -22.295 11.060 1.00 54.31 91 LEU A CA 1
ATOM 694 C C . LEU A 1 91 ? -7.339 -23.642 10.690 1.00 54.31 91 LEU A C 1
ATOM 696 O O . LEU A 1 91 ? -8.002 -24.672 10.593 1.00 54.31 91 LEU A O 1
ATOM 700 N N . GLY A 1 92 ? -6.021 -23.643 10.473 1.00 50.72 92 GLY A N 1
ATOM 701 C CA . GLY A 1 92 ? -5.290 -24.741 9.846 1.00 50.72 92 GLY A CA 1
ATOM 702 C C . GLY A 1 92 ? -3.890 -24.995 10.403 1.00 50.72 92 GLY A C 1
ATOM 703 O O . GLY A 1 92 ? -2.972 -25.200 9.625 1.00 50.72 92 GLY A O 1
ATOM 704 N N . GLY A 1 93 ? -3.739 -25.060 11.730 1.00 51.31 93 GLY A N 1
ATOM 705 C CA . GLY A 1 93 ? -2.733 -25.927 12.364 1.00 51.31 93 GLY A CA 1
ATOM 706 C C . GLY A 1 93 ? -1.346 -25.346 12.694 1.00 51.31 93 GLY A C 1
ATOM 707 O O . GLY A 1 93 ? -0.612 -24.904 11.822 1.00 51.31 93 GLY A O 1
ATOM 708 N N . GLN A 1 94 ? -0.979 -25.564 13.969 1.00 49.03 94 GLN A N 1
ATOM 709 C CA . GLN A 1 94 ? 0.303 -25.349 14.674 1.00 49.03 94 GLN A CA 1
ATOM 710 C C . GLN A 1 94 ? 0.618 -23.892 15.050 1.00 49.03 94 GLN A C 1
ATOM 712 O O . GLN A 1 94 ? 0.718 -23.037 14.191 1.00 49.03 94 GLN A O 1
ATOM 717 N N . GLY A 1 95 ? 0.835 -23.495 16.303 1.00 47.56 95 GLY A N 1
ATOM 718 C CA . GLY A 1 95 ? 0.979 -24.184 17.585 1.00 47.56 95 GLY A CA 1
ATOM 719 C C . GLY A 1 95 ? 1.757 -23.233 18.511 1.00 47.56 95 GLY A C 1
ATOM 720 O O . GLY A 1 95 ? 2.800 -22.737 18.110 1.00 47.56 95 GLY A O 1
ATOM 721 N N . ASN A 1 96 ? 1.243 -22.970 19.718 1.00 53.47 96 ASN A N 1
ATOM 722 C CA . ASN A 1 96 ? 1.798 -22.084 20.761 1.00 53.47 96 ASN A CA 1
ATOM 723 C C . ASN A 1 96 ? 1.914 -20.573 20.451 1.00 53.47 96 ASN A C 1
ATOM 725 O O . ASN A 1 96 ? 2.988 -20.056 20.168 1.00 53.47 96 ASN A O 1
ATOM 729 N N . ALA A 1 97 ? 0.839 -19.836 20.735 1.00 53.66 97 ALA A N 1
ATOM 730 C CA . ALA A 1 97 ? 0.948 -18.523 21.372 1.00 53.66 97 ALA A CA 1
ATOM 731 C C . ALA A 1 97 ? -0.024 -18.516 22.552 1.00 53.66 97 ALA A C 1
ATOM 733 O O . ALA A 1 97 ? -1.227 -18.290 22.430 1.00 53.66 97 ALA A O 1
ATOM 734 N N . ALA A 1 98 ? 0.516 -18.936 23.687 1.00 45.84 98 ALA A N 1
ATOM 735 C CA . ALA A 1 98 ? -0.175 -19.008 24.947 1.00 45.84 98 ALA A CA 1
ATOM 736 C C . ALA A 1 98 ? -0.582 -17.604 25.424 1.00 45.84 98 ALA A C 1
ATOM 738 O O . ALA A 1 98 ? 0.245 -16.708 25.523 1.00 45.84 98 ALA A O 1
ATOM 739 N N . LEU A 1 99 ? -1.855 -17.516 25.807 1.00 46.31 99 LEU A N 1
ATOM 740 C CA . LEU A 1 99 ? -2.317 -16.931 27.063 1.00 46.31 99 LEU A CA 1
ATOM 741 C C . LEU A 1 99 ? -2.234 -15.404 27.233 1.00 46.31 99 LEU A C 1
ATOM 743 O O . LEU A 1 99 ? -1.275 -14.850 27.747 1.00 46.31 99 LEU A O 1
ATOM 747 N N . PHE A 1 100 ? -3.406 -14.816 26.988 1.00 41.66 100 PHE A N 1
ATOM 748 C CA . PHE A 1 100 ? -4.208 -14.134 28.009 1.00 41.66 100 PHE A CA 1
ATOM 749 C C . PHE A 1 100 ? -3.719 -12.762 28.489 1.00 41.66 100 PHE A C 1
ATOM 751 O O . PHE A 1 100 ? -2.676 -12.603 29.116 1.00 41.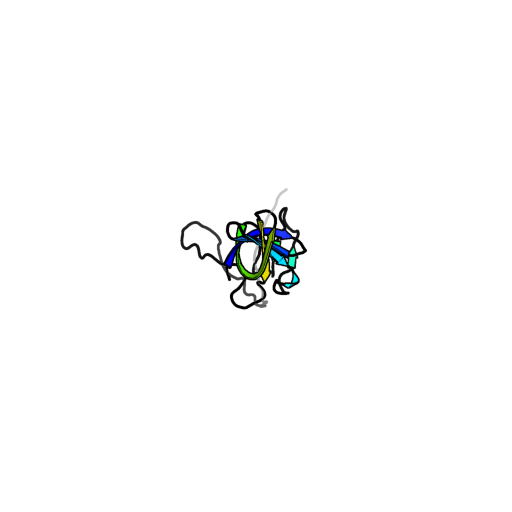66 100 PHE A O 1
ATOM 758 N N . GLY A 1 101 ? -4.580 -11.773 28.247 1.00 40.53 101 GLY A N 1
ATOM 759 C CA . GLY A 1 101 ? -4.439 -10.411 28.725 1.00 40.53 101 GLY A CA 1
ATOM 760 C C . GLY A 1 101 ? -4.208 -10.333 30.232 1.00 40.53 101 GLY A C 1
ATOM 761 O O . GLY A 1 101 ? -4.981 -10.853 31.036 1.00 40.53 101 GLY A O 1
ATOM 762 N N . SER A 1 102 ? -3.160 -9.606 30.597 1.00 44.97 102 SER A N 1
ATOM 763 C CA . SER A 1 102 ? -3.006 -9.012 31.917 1.00 44.97 102 SER A CA 1
ATOM 764 C C . SER A 1 102 ? -3.808 -7.707 31.935 1.00 44.97 102 SER A C 1
ATOM 766 O O . SER A 1 102 ? -3.296 -6.630 31.631 1.00 44.97 102 SER A O 1
ATOM 768 N N . LEU A 1 103 ? -5.107 -7.824 32.217 1.00 44.47 103 LEU A N 1
ATOM 769 C CA . LEU A 1 103 ? -5.917 -6.715 32.716 1.00 44.47 103 LEU A CA 1
ATOM 770 C C . LEU A 1 103 ? -5.501 -6.466 34.168 1.00 44.47 103 LEU A C 1
ATOM 772 O O . LEU A 1 103 ? -5.544 -7.373 34.997 1.00 44.47 103 LEU A O 1
ATOM 776 N N . GLY A 1 104 ? -5.051 -5.247 34.451 1.00 39.75 104 GLY A N 1
ATOM 777 C CA . GLY A 1 104 ? -4.602 -4.852 35.779 1.00 39.75 104 GLY A CA 1
ATOM 778 C C . GLY A 1 104 ? -5.734 -4.665 36.787 1.00 39.75 104 GLY A C 1
ATOM 779 O O . GLY A 1 104 ? -6.876 -4.427 36.410 1.00 39.75 104 GLY A O 1
ATOM 780 N N . SER A 1 105 ? -5.366 -4.686 38.070 1.00 46.88 105 SER A N 1
ATOM 781 C CA . SER A 1 105 ? -5.957 -3.850 39.125 1.00 46.88 105 SER A CA 1
ATOM 782 C C . SER A 1 105 ? -5.238 -4.077 40.464 1.00 46.88 105 SER A C 1
ATOM 784 O O . SER A 1 105 ? -5.240 -5.186 40.987 1.00 46.88 105 SER A O 1
ATOM 786 N N . SER A 1 106 ? -4.608 -3.003 40.947 1.00 48.38 106 SER A N 1
ATOM 787 C CA . SER A 1 106 ? -4.565 -2.478 42.327 1.00 48.38 106 SER A CA 1
ATOM 788 C C . SER A 1 106 ? -4.698 -3.407 43.546 1.00 48.38 106 SER A C 1
ATOM 790 O O . SER A 1 106 ? -5.702 -4.092 43.708 1.00 48.38 106 SER A O 1
ATOM 792 N N . ASP A 1 107 ? -3.748 -3.200 44.468 1.00 44.56 107 ASP A N 1
ATOM 793 C CA . ASP A 1 107 ? -3.907 -3.081 45.928 1.00 44.56 107 ASP A CA 1
ATOM 794 C C . ASP A 1 107 ? -4.582 -4.217 46.711 1.00 44.56 107 ASP A C 1
ATOM 796 O O . ASP A 1 107 ? -5.781 -4.425 46.604 1.00 44.56 107 ASP A O 1
ATOM 800 N N . PHE A 1 108 ? -3.842 -4.831 47.646 1.00 41.69 108 PHE A N 1
ATOM 801 C CA . PHE A 1 108 ? -4.216 -4.833 49.071 1.00 41.69 108 PHE A CA 1
ATOM 802 C C . PHE A 1 108 ? -3.056 -5.345 49.946 1.00 41.69 108 PHE A C 1
ATOM 804 O O . PHE A 1 108 ? -2.544 -6.449 49.777 1.00 41.69 108 PHE A O 1
ATOM 811 N N . ALA A 1 109 ? -2.640 -4.502 50.889 1.00 45.97 109 ALA A N 1
ATOM 812 C CA . ALA A 1 109 ? -1.672 -4.791 51.940 1.00 45.97 109 ALA A CA 1
ATOM 813 C C . ALA A 1 109 ? -2.309 -5.551 53.122 1.00 45.97 109 ALA A C 1
ATOM 815 O O . ALA A 1 109 ? -3.516 -5.435 53.323 1.00 45.97 109 ALA A O 1
ATOM 816 N N . ALA A 1 110 ? -1.451 -6.208 53.926 1.00 43.50 110 ALA A N 1
ATOM 817 C CA . ALA A 1 110 ? -1.603 -6.712 55.315 1.00 43.50 110 ALA A CA 1
ATOM 818 C C . ALA A 1 110 ? -1.239 -8.210 55.406 1.00 43.50 110 ALA A C 1
ATOM 820 O O . ALA A 1 110 ? -1.552 -8.970 54.505 1.00 43.50 110 ALA A O 1
ATOM 821 N N . SER A 1 111 ? -0.629 -8.778 56.446 1.00 48.84 111 SER A N 1
ATOM 822 C CA . SER A 1 111 ? 0.037 -8.313 57.666 1.00 48.84 111 SER A CA 1
ATOM 823 C C . SER A 1 111 ? 0.492 -9.581 58.415 1.00 48.84 111 SER A C 1
ATOM 825 O O . SER A 1 111 ? -0.292 -10.516 58.494 1.00 48.84 111 SER A O 1
ATOM 827 N N . GLN A 1 112 ? 1.684 -9.555 59.021 1.00 47.03 112 GLN A N 1
ATOM 828 C CA . GLN A 1 112 ? 2.066 -10.259 60.264 1.00 47.03 112 GLN A CA 1
ATOM 829 C C . GLN A 1 112 ? 1.895 -11.793 60.379 1.00 47.03 112 GLN A C 1
ATOM 831 O O . GLN A 1 112 ? 0.791 -12.318 60.431 1.00 47.03 112 GLN A O 1
ATOM 836 N N . SER A 1 113 ? 2.996 -12.502 60.659 1.00 52.06 113 SER A N 1
ATOM 837 C CA . SER A 1 113 ? 3.331 -12.996 62.017 1.00 52.06 113 SER A CA 1
ATOM 838 C C . SER A 1 113 ? 4.373 -14.131 61.974 1.00 52.06 113 SER A C 1
ATOM 840 O O . SER A 1 113 ? 4.136 -15.203 61.431 1.00 52.06 113 SER A O 1
ATOM 842 N N . SER A 1 114 ? 5.540 -13.895 62.583 1.00 51.78 114 SER A N 1
ATOM 843 C CA . SER A 1 114 ? 6.374 -14.956 63.185 1.00 51.78 114 SER A CA 1
ATOM 844 C C . SER A 1 114 ? 5.708 -15.393 64.505 1.00 51.78 114 SER A C 1
ATOM 846 O O . SER A 1 114 ? 4.965 -14.572 65.057 1.00 51.78 114 SER A O 1
ATOM 848 N N . PRO A 1 115 ? 5.968 -16.590 65.088 1.00 55.22 115 PRO A N 1
ATOM 849 C CA . PRO A 1 115 ? 7.206 -16.772 65.875 1.00 55.22 115 PRO A CA 1
ATOM 850 C C . PRO A 1 115 ? 7.692 -18.238 66.110 1.00 55.22 115 PRO A C 1
ATOM 852 O O . PRO A 1 115 ? 7.027 -19.193 65.730 1.00 55.22 115 PRO A O 1
ATOM 855 N N . LEU A 1 116 ? 8.809 -18.359 66.860 1.00 50.66 116 LEU A N 1
ATOM 856 C CA . LEU A 1 116 ? 9.299 -19.521 67.651 1.00 50.66 116 LEU A CA 1
ATOM 857 C C . LEU A 1 116 ? 9.868 -20.739 66.867 1.00 50.66 116 LEU A C 1
ATOM 859 O O . LEU A 1 116 ? 9.281 -21.182 65.898 1.00 50.66 116 LEU A O 1
ATOM 863 N N . GLN A 1 117 ? 10.974 -21.405 67.231 1.00 50.75 117 GLN A N 1
ATOM 864 C CA . GLN A 1 117 ? 11.890 -21.327 68.374 1.00 50.75 117 GLN A CA 1
ATOM 865 C C . GLN A 1 117 ? 13.182 -22.122 68.055 1.00 50.75 117 GLN A C 1
ATOM 867 O O . GLN A 1 117 ? 13.170 -23.048 67.248 1.00 50.75 117 GLN A O 1
ATOM 872 N N . SER A 1 118 ? 14.285 -21.743 68.706 1.00 58.78 118 SER A N 1
ATOM 873 C CA . SER A 1 118 ? 15.590 -22.432 68.797 1.00 58.78 118 SER A CA 1
ATOM 874 C C . SER A 1 118 ? 15.492 -23.724 69.668 1.00 58.78 118 SER A C 1
ATOM 876 O O . SER A 1 118 ? 14.378 -23.973 70.138 1.00 58.78 118 SER A O 1
ATOM 878 N N . PRO A 1 119 ? 16.545 -24.556 69.938 1.00 60.19 119 PRO A N 1
ATOM 879 C CA . PRO A 1 119 ? 17.826 -24.142 70.560 1.00 60.19 119 PRO A CA 1
ATOM 880 C C . PRO A 1 119 ? 19.115 -24.962 70.228 1.00 60.19 119 PRO A C 1
ATOM 882 O O . PRO A 1 119 ? 19.040 -26.095 69.781 1.00 60.19 119 PRO A O 1
ATOM 885 N N . HIS A 1 120 ? 20.282 -24.357 70.549 1.00 53.44 120 HIS A N 1
ATOM 886 C CA . HIS A 1 120 ? 21.542 -24.927 71.114 1.00 53.44 120 HIS A CA 1
ATOM 887 C C . HIS A 1 120 ? 22.235 -26.152 70.446 1.00 53.44 120 HIS A C 1
ATOM 889 O O . HIS A 1 120 ? 21.586 -27.124 70.109 1.00 53.44 120 HIS A O 1
ATOM 895 N N . SER A 1 121 ? 23.567 -26.328 70.352 1.00 59.03 121 SER A N 1
ATOM 896 C CA . SER A 1 121 ? 24.821 -25.625 70.733 1.00 59.03 121 SER A CA 1
ATOM 897 C C . SER A 1 121 ? 26.024 -26.549 70.344 1.00 59.03 121 SER A C 1
ATOM 899 O O . SER A 1 121 ? 25.788 -27.492 69.595 1.00 59.03 121 SER A O 1
ATOM 901 N N . PRO A 1 122 ? 27.251 -26.428 70.903 1.00 61.03 122 PRO A N 1
ATOM 902 C CA . PRO A 1 122 ? 28.388 -25.581 70.514 1.00 61.03 122 PRO A CA 1
ATOM 903 C C . PRO A 1 122 ? 29.628 -26.435 70.094 1.00 61.03 122 PRO A C 1
ATOM 905 O O . PRO A 1 122 ? 29.455 -27.553 69.627 1.00 61.03 122 PRO A O 1
ATOM 908 N N . THR A 1 123 ? 30.854 -25.934 70.339 1.00 56.62 123 THR A N 1
ATOM 909 C CA . THR A 1 123 ? 32.230 -26.486 70.144 1.00 56.62 123 THR A CA 1
ATOM 910 C C . THR A 1 123 ? 32.834 -26.329 68.740 1.00 56.62 123 THR A C 1
ATOM 912 O O . THR A 1 123 ? 32.188 -26.671 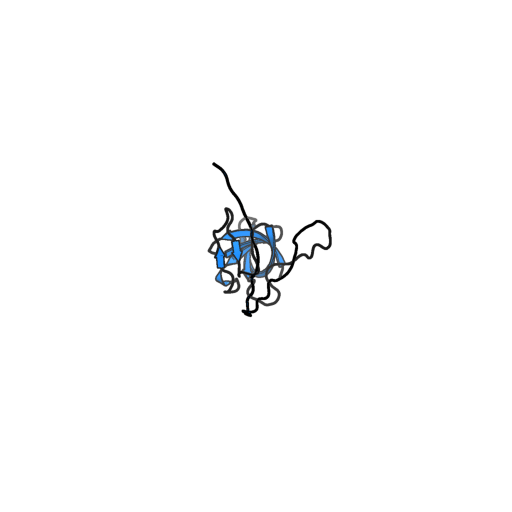67.761 1.00 56.62 123 THR A O 1
ATOM 915 N N . LEU A 1 124 ? 34.052 -25.802 68.546 1.00 46.91 124 LEU A N 1
ATOM 916 C CA . LEU A 1 124 ? 35.189 -25.461 69.423 1.00 46.91 124 LEU A CA 1
ATOM 917 C C . LEU A 1 124 ? 35.924 -24.239 68.839 1.00 46.91 124 LEU A C 1
ATOM 919 O O . LEU A 1 124 ? 35.947 -24.134 67.593 1.00 46.91 124 LEU A O 1
#

Radius of gyration: 26.97 Å; chains: 1; bounding box: 49×37×92 Å

pLDDT: mean 80.93, std 21.03, range [39.75, 98.5]